Protein AF-A0A7S2QDT8-F1 (afdb_monomer_lite)

Secondary structure (DSSP, 8-state):
---------------------TTHHHHHHHHHHH------------------S-EEEEEEESS--HHHHHHHHHHHTTSTT--EEEEEEE----SHHHHHHHHHHHHHTT-EEEEE-SSHHHHHHHHHHHHHHT--EEESSHHHHHHHHHHHTS-----TT---S-SSS--

Structure (mmCIF, N/CA/C/O backbone):
data_AF-A0A7S2QDT8-F1
#
_entry.id   AF-A0A7S2QDT8-F1
#
loop_
_atom_site.group_PDB
_atom_site.id
_atom_site.type_symbol
_atom_site.label_atom_id
_atom_site.label_alt_id
_atom_site.label_comp_id
_atom_site.label_asym_id
_atom_site.label_entity_id
_atom_site.label_seq_id
_atom_site.pdbx_PDB_ins_code
_atom_site.Cartn_x
_atom_site.Cartn_y
_atom_site.Cartn_z
_atom_site.occupancy
_atom_site.B_iso_or_equiv
_atom_site.auth_seq_id
_atom_site.auth_comp_id
_atom_site.auth_asym_id
_atom_site.auth_atom_id
_atom_site.pdbx_PDB_model_num
ATOM 1 N N . PRO A 1 1 ? -18.149 -28.113 -60.612 1.00 39.22 1 PRO A N 1
ATOM 2 C CA . PRO A 1 1 ? -17.440 -26.909 -61.110 1.00 39.22 1 PRO A CA 1
ATOM 3 C C . PRO A 1 1 ? -17.073 -25.977 -59.949 1.00 39.22 1 PRO A C 1
ATOM 5 O O . PRO A 1 1 ? -17.931 -25.608 -59.156 1.00 39.22 1 PRO A O 1
ATOM 8 N N . ARG A 1 2 ? -15.772 -25.700 -59.829 1.00 42.00 2 ARG A N 1
ATOM 9 C CA . ARG A 1 2 ? -15.150 -24.734 -58.915 1.00 42.00 2 ARG A CA 1
ATOM 10 C C . ARG A 1 2 ? -15.274 -23.302 -59.460 1.00 42.00 2 ARG A C 1
ATOM 12 O O . ARG A 1 2 ? -15.382 -23.134 -60.670 1.00 42.00 2 ARG A O 1
ATOM 19 N N . GLY A 1 3 ? -15.092 -22.325 -58.568 1.00 37.00 3 GLY A N 1
ATOM 20 C CA . GLY A 1 3 ? -14.775 -20.916 -58.857 1.00 37.00 3 GLY A CA 1
ATOM 21 C C . GLY A 1 3 ? -15.860 -19.988 -58.307 1.00 37.00 3 GLY A C 1
ATOM 22 O O . GLY A 1 3 ? -17.014 -20.154 -58.661 1.00 37.00 3 GLY A O 1
ATOM 23 N N . GLY A 1 4 ? -15.620 -19.046 -57.396 1.00 41.75 4 GLY A N 1
ATOM 24 C CA . GLY A 1 4 ? -14.398 -18.319 -57.059 1.00 41.75 4 GLY A CA 1
ATOM 25 C C . GLY A 1 4 ? -14.698 -16.827 -57.231 1.00 41.75 4 GLY A C 1
ATOM 26 O O . GLY A 1 4 ? -15.000 -16.401 -5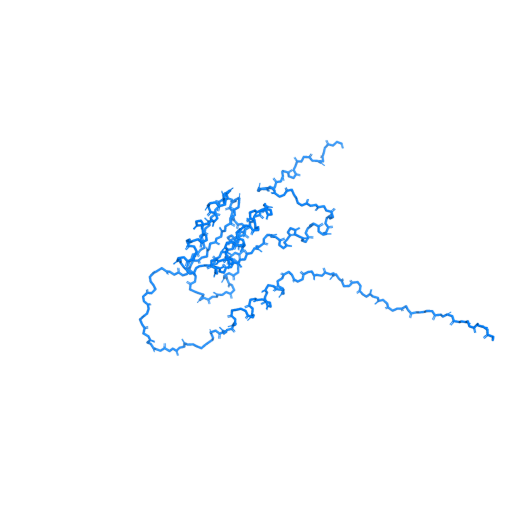8.338 1.00 41.75 4 GLY A O 1
ATOM 27 N N . GLY A 1 5 ? -14.650 -16.052 -56.147 1.00 33.56 5 GLY A N 1
ATOM 28 C CA . GLY A 1 5 ? -14.911 -14.613 -56.178 1.00 33.56 5 GLY A CA 1
ATOM 29 C C . GLY A 1 5 ? -14.809 -13.993 -54.790 1.00 33.56 5 GLY A C 1
ATOM 30 O O . GLY A 1 5 ? -15.814 -13.791 -54.120 1.00 33.56 5 GLY A O 1
ATOM 31 N N . ALA A 1 6 ? -13.578 -13.737 -54.351 1.00 45.00 6 ALA A N 1
ATOM 32 C CA . ALA A 1 6 ? -13.287 -12.871 -53.217 1.00 45.00 6 ALA A CA 1
ATOM 33 C C . ALA A 1 6 ? -13.354 -11.408 -53.667 1.00 45.00 6 ALA A C 1
ATOM 35 O O . ALA A 1 6 ? -12.722 -11.081 -54.665 1.00 45.00 6 ALA A O 1
ATOM 36 N N . VAL A 1 7 ? -14.009 -10.537 -52.895 1.00 45.19 7 VAL A N 1
ATOM 37 C CA . VAL A 1 7 ? -13.605 -9.130 -52.739 1.00 45.19 7 VAL A CA 1
ATOM 38 C C . VAL A 1 7 ? -13.934 -8.711 -51.308 1.00 45.19 7 VAL A C 1
ATOM 40 O O . VAL A 1 7 ? -15.067 -8.854 -50.854 1.00 45.19 7 VAL A O 1
ATOM 43 N N . GLY A 1 8 ? -12.908 -8.249 -50.594 1.00 39.75 8 GLY A N 1
ATOM 44 C CA . GLY A 1 8 ? -13.014 -7.696 -49.253 1.00 39.75 8 GLY A CA 1
ATOM 45 C C . GLY A 1 8 ? -13.325 -6.199 -49.228 1.00 39.75 8 GLY A C 1
ATOM 46 O O . GLY A 1 8 ? -13.261 -5.495 -50.231 1.00 39.75 8 GLY A O 1
ATOM 47 N N . GLY A 1 9 ? -13.605 -5.738 -48.017 1.00 31.73 9 GLY A N 1
ATOM 48 C CA . GLY A 1 9 ? -13.697 -4.347 -47.581 1.00 31.73 9 GLY A CA 1
ATOM 49 C C . GLY A 1 9 ? -14.097 -4.423 -46.107 1.00 31.73 9 GLY A C 1
ATOM 50 O O . GLY A 1 9 ? -15.200 -4.845 -45.799 1.00 31.73 9 GLY A O 1
ATOM 51 N N . GLY A 1 10 ? -13.202 -4.256 -45.136 1.00 37.56 10 GLY A N 1
ATOM 52 C CA . GLY A 1 10 ? -12.363 -3.076 -44.968 1.00 37.56 10 GLY A CA 1
ATOM 53 C C . GLY A 1 10 ? -13.145 -2.070 -44.126 1.00 37.56 10 GLY A C 1
ATOM 54 O O . GLY A 1 10 ? -13.709 -1.127 -44.664 1.00 37.56 10 GLY A O 1
ATOM 55 N N . GLY A 1 11 ? -13.222 -2.311 -42.815 1.00 30.95 11 GLY A N 1
ATOM 56 C CA . GLY A 1 11 ? -13.908 -1.449 -41.854 1.00 30.95 11 GLY A CA 1
ATOM 57 C C . GLY A 1 11 ? -13.144 -1.424 -40.536 1.00 30.95 11 GLY A C 1
ATOM 58 O O . GLY A 1 11 ? -13.376 -2.258 -39.671 1.00 30.95 11 GLY A O 1
ATOM 59 N N . SER A 1 12 ? -12.188 -0.498 -40.460 1.00 42.78 12 SER A N 1
ATOM 60 C CA . SER A 1 12 ? -11.310 -0.130 -39.344 1.00 42.78 12 SER A CA 1
ATOM 61 C C . SER A 1 12 ? -11.672 -0.672 -37.958 1.00 42.78 12 SER A C 1
ATOM 63 O O . SER A 1 12 ? -12.557 -0.145 -37.280 1.00 42.78 12 SER A O 1
ATOM 65 N N . HIS A 1 13 ? -10.853 -1.603 -37.462 1.00 40.59 13 HIS A N 1
ATOM 66 C CA . HIS A 1 13 ? -10.590 -1.696 -36.030 1.00 40.59 13 HIS A CA 1
ATOM 67 C C . HIS A 1 13 ? -10.035 -0.341 -35.577 1.00 40.59 13 HIS A C 1
ATOM 69 O O . HIS A 1 13 ? -8.895 0.013 -35.879 1.00 40.59 13 HIS A O 1
ATOM 75 N N . LYS A 1 14 ? -10.846 0.451 -34.871 1.00 45.62 14 LYS A N 1
ATOM 76 C CA . LYS A 1 14 ? -10.303 1.526 -34.043 1.00 45.62 14 LYS A CA 1
ATOM 77 C C . LYS A 1 14 ? -9.460 0.824 -32.984 1.00 45.62 14 LYS A C 1
ATOM 79 O O . LYS A 1 14 ? -10.019 0.155 -32.120 1.00 45.62 14 LYS A O 1
ATOM 84 N N . ASN A 1 15 ? -8.137 0.920 -33.112 1.00 43.25 15 ASN A N 1
ATOM 85 C CA . ASN A 1 15 ? -7.174 0.521 -32.091 1.00 43.25 15 ASN A CA 1
ATOM 86 C C . ASN A 1 15 ? -7.490 1.311 -30.816 1.00 43.25 15 ASN A C 1
ATOM 88 O O . ASN A 1 15 ? -6.981 2.412 -30.613 1.00 43.25 15 ASN A O 1
ATOM 92 N N . GLY A 1 16 ? -8.403 0.789 -29.998 1.00 44.94 16 GLY A N 1
ATOM 93 C CA . GLY A 1 16 ? -8.607 1.277 -28.648 1.00 44.94 16 GLY A CA 1
ATOM 94 C C . GLY A 1 16 ? -7.302 1.058 -27.906 1.00 44.94 16 GLY A C 1
ATOM 95 O O . GLY A 1 16 ? -6.783 -0.056 -27.907 1.00 44.94 16 GLY A O 1
ATOM 96 N N . VAL A 1 17 ? -6.748 2.122 -27.326 1.00 49.44 17 VAL A N 1
ATOM 97 C CA . VAL A 1 17 ? -5.647 1.999 -26.369 1.00 49.44 17 VAL A CA 1
ATOM 98 C C . VAL A 1 17 ? -6.096 0.964 -25.334 1.00 49.44 17 VAL A C 1
ATOM 100 O O . VAL A 1 17 ? -7.141 1.185 -24.716 1.00 49.44 17 VAL A O 1
ATOM 103 N N . PRO A 1 18 ? -5.399 -0.172 -25.162 1.00 43.38 18 PRO A N 1
ATOM 104 C CA . PRO A 1 18 ? -5.758 -1.134 -24.135 1.00 43.38 18 PRO A CA 1
ATOM 105 C C . PRO A 1 18 ? -5.411 -0.508 -22.782 1.00 43.38 18 PRO A C 1
ATOM 107 O O . PRO A 1 18 ? -4.306 -0.658 -22.268 1.00 43.38 18 PRO A O 1
ATOM 110 N N . CYS A 1 19 ? -6.341 0.265 -22.226 1.00 44.88 19 CYS A N 1
ATOM 111 C CA . CYS A 1 19 ? -6.237 0.769 -20.872 1.00 44.88 19 CYS A CA 1
ATOM 112 C C . CYS A 1 19 ? -6.472 -0.404 -19.918 1.00 44.88 19 CYS A C 1
ATOM 114 O O . CYS A 1 19 ? -7.534 -1.026 -19.897 1.00 44.88 19 CYS A O 1
ATOM 116 N N . ILE A 1 20 ? -5.454 -0.728 -19.124 1.00 51.03 20 ILE A N 1
ATOM 117 C CA . ILE A 1 20 ? -5.640 -1.605 -17.974 1.00 51.03 20 ILE A CA 1
ATOM 118 C C . ILE A 1 20 ? -6.396 -0.767 -16.949 1.00 51.03 20 ILE A C 1
ATOM 120 O O . ILE A 1 20 ? -5.824 0.128 -16.330 1.00 51.03 20 ILE A O 1
ATOM 124 N N . ASN A 1 21 ? -7.689 -1.036 -16.778 1.00 55.59 21 ASN A N 1
ATOM 125 C CA . ASN A 1 21 ? -8.411 -0.552 -15.611 1.00 55.59 21 ASN A CA 1
ATOM 126 C C . ASN A 1 21 ? -7.912 -1.358 -14.400 1.00 55.59 21 ASN A C 1
ATOM 128 O O . ASN A 1 21 ? -8.475 -2.391 -14.045 1.00 55.59 21 ASN A O 1
ATOM 132 N N . ALA A 1 22 ? -6.779 -0.928 -13.837 1.00 54.94 22 ALA A N 1
ATOM 133 C CA . ALA A 1 22 ? -6.077 -1.624 -12.759 1.00 54.94 22 ALA A CA 1
ATOM 134 C C . ALA A 1 22 ? -6.910 -1.707 -11.471 1.00 54.94 22 ALA A C 1
ATOM 136 O O . ALA A 1 22 ? -6.649 -2.560 -10.625 1.00 54.94 22 ALA A O 1
ATOM 137 N N . LEU A 1 23 ? -7.918 -0.841 -11.344 1.00 63.81 23 LEU A N 1
ATOM 138 C CA . LEU A 1 23 ? -8.778 -0.762 -10.175 1.00 63.81 23 LEU A CA 1
ATOM 139 C C . LEU A 1 23 ? -10.048 -1.604 -10.317 1.00 63.81 23 LEU A C 1
ATOM 141 O O . LEU A 1 23 ? -10.551 -2.047 -9.296 1.00 63.81 23 LEU A O 1
ATOM 145 N N . GLU A 1 24 ? -10.537 -1.915 -11.524 1.00 67.81 24 GLU A N 1
ATOM 146 C CA . GLU A 1 24 ? -11.802 -2.660 -11.691 1.00 67.81 24 GLU A CA 1
ATOM 147 C C . GLU A 1 24 ? -11.825 -4.021 -10.979 1.00 67.81 24 GLU A C 1
ATOM 149 O O . GLU A 1 24 ? -12.774 -4.300 -10.247 1.00 67.81 24 GLU A O 1
ATOM 154 N N . PRO A 1 25 ? -10.796 -4.884 -11.114 1.00 62.50 25 PRO A N 1
ATOM 155 C CA . PRO A 1 25 ? -10.810 -6.185 -10.448 1.00 62.50 25 PRO A CA 1
ATOM 156 C C . PRO A 1 25 ? -10.714 -6.052 -8.923 1.00 62.50 25 PRO A C 1
ATOM 158 O O . PRO A 1 25 ? -11.219 -6.910 -8.193 1.00 62.50 25 PRO A O 1
ATOM 161 N N . VAL A 1 26 ? -10.076 -4.975 -8.451 1.00 57.44 26 VAL A N 1
ATOM 162 C CA . VAL A 1 26 ? -9.937 -4.641 -7.030 1.00 57.44 26 VAL A CA 1
ATOM 163 C C . VAL A 1 26 ? -11.275 -4.142 -6.487 1.00 57.44 26 VAL A C 1
ATOM 165 O O . VAL A 1 26 ? -11.773 -4.705 -5.516 1.00 57.44 26 VAL A O 1
ATOM 168 N N . LEU A 1 27 ? -11.915 -3.190 -7.171 1.00 60.62 27 LEU A N 1
ATOM 169 C CA . LEU A 1 27 ? -13.231 -2.638 -6.845 1.00 60.62 27 LEU A CA 1
ATOM 170 C C . LEU A 1 27 ? -14.310 -3.727 -6.844 1.00 60.62 27 LEU A C 1
ATOM 172 O O . LEU A 1 27 ? -14.980 -3.915 -5.835 1.00 60.62 27 LEU A O 1
ATOM 176 N N . ALA A 1 28 ? -14.393 -4.551 -7.892 1.00 59.47 28 ALA A N 1
ATOM 177 C CA . ALA A 1 28 ? -15.365 -5.645 -7.980 1.00 59.47 28 ALA A CA 1
ATOM 178 C C . ALA A 1 28 ? -15.148 -6.753 -6.925 1.00 59.47 28 ALA A C 1
ATOM 180 O O . ALA A 1 28 ? -16.054 -7.536 -6.611 1.00 59.47 28 ALA A O 1
ATOM 181 N N . SER A 1 29 ? -13.929 -6.879 -6.391 1.00 52.03 29 SER A N 1
ATOM 182 C CA . SER A 1 29 ? -13.624 -7.799 -5.286 1.00 52.03 29 SER A CA 1
ATOM 183 C C . SER A 1 2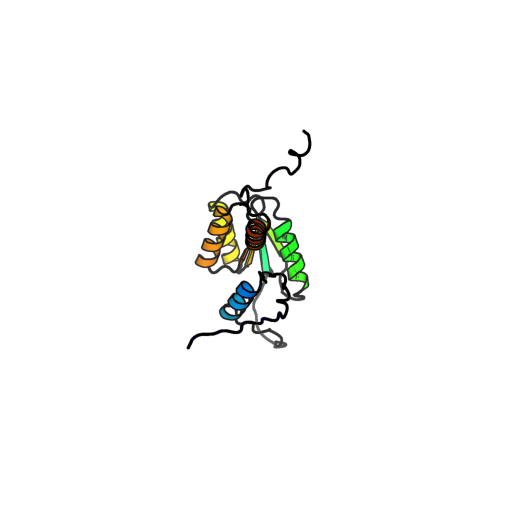9 ? -13.921 -7.168 -3.926 1.00 52.03 29 SER A C 1
ATOM 185 O O . SER A 1 29 ? -14.401 -7.865 -3.030 1.00 52.03 29 SER A O 1
ATOM 187 N N . MET A 1 30 ? -13.698 -5.859 -3.789 1.00 50.44 30 MET A N 1
ATOM 188 C CA . MET A 1 30 ? -14.062 -5.081 -2.609 1.00 50.44 30 MET A CA 1
ATOM 189 C C . MET A 1 30 ? -15.581 -5.003 -2.441 1.00 50.44 30 MET A C 1
ATOM 191 O O . MET A 1 30 ? -16.076 -5.300 -1.362 1.00 50.44 30 MET A O 1
ATOM 195 N N . GLU A 1 31 ? -16.339 -4.733 -3.502 1.00 60.94 31 GLU A N 1
ATOM 196 C CA . GLU A 1 31 ? -17.808 -4.674 -3.470 1.00 60.94 31 GLU A CA 1
ATOM 197 C C . GLU A 1 31 ? -18.445 -5.991 -3.007 1.00 60.94 31 GLU A C 1
ATOM 199 O O . GLU A 1 31 ? -19.395 -5.985 -2.225 1.00 60.94 31 GLU A O 1
ATOM 204 N N . ARG A 1 32 ? -17.887 -7.136 -3.427 1.00 57.19 32 ARG A N 1
ATOM 205 C CA . ARG A 1 32 ? -18.380 -8.467 -3.033 1.00 57.19 32 ARG A CA 1
ATOM 206 C C . ARG A 1 32 ? -18.015 -8.874 -1.605 1.00 57.19 32 ARG A C 1
ATOM 208 O O . ARG A 1 32 ? -18.714 -9.707 -1.037 1.00 57.19 32 ARG A O 1
ATOM 215 N N . ARG A 1 33 ? -16.917 -8.350 -1.046 1.00 45.62 33 ARG A N 1
ATOM 216 C CA . ARG A 1 33 ? -16.436 -8.700 0.306 1.00 45.62 33 ARG A CA 1
ATOM 217 C C . ARG A 1 33 ? -16.866 -7.710 1.379 1.00 45.62 33 ARG A C 1
ATOM 219 O O . ARG A 1 33 ? -17.153 -8.134 2.490 1.00 45.62 33 ARG A O 1
ATOM 226 N N . PHE A 1 34 ? -16.904 -6.426 1.044 1.00 53.19 34 PHE A N 1
ATOM 227 C CA . PHE A 1 34 ? -17.196 -5.346 1.979 1.00 53.19 34 PHE A CA 1
ATOM 228 C C . PHE A 1 34 ? -18.619 -4.823 1.879 1.00 53.19 34 PHE A C 1
ATOM 230 O O . PHE A 1 34 ? -18.949 -3.973 2.694 1.00 53.19 34 PHE A O 1
ATOM 237 N N . GLY A 1 35 ? -19.428 -5.308 0.920 1.00 43.50 35 GLY A N 1
ATOM 238 C CA . GLY A 1 35 ? -20.844 -4.976 0.769 1.00 43.50 35 GLY A CA 1
ATOM 239 C C . GLY A 1 35 ? -21.095 -3.518 1.102 1.00 43.50 35 GLY A C 1
ATOM 240 O O . GLY A 1 35 ? -21.551 -3.251 2.204 1.00 43.50 35 GLY A O 1
ATOM 241 N N . VAL A 1 36 ? -20.697 -2.604 0.207 1.00 44.34 36 VAL A N 1
ATOM 242 C CA . VAL A 1 36 ? -20.737 -1.149 0.421 1.00 44.34 36 VAL A CA 1
ATOM 243 C C . VAL A 1 36 ? -22.171 -0.717 0.752 1.00 44.34 36 VAL A C 1
ATOM 245 O O . VAL A 1 36 ? -22.916 -0.221 -0.093 1.00 44.34 36 VAL A O 1
ATOM 248 N N . GLN A 1 37 ? -22.566 -0.878 2.012 1.00 41.62 37 GLN A N 1
ATOM 249 C CA . GLN A 1 37 ? -23.609 -0.106 2.632 1.00 41.62 37 GLN A CA 1
ATOM 250 C C . GLN A 1 37 ? -22.992 1.277 2.718 1.00 41.62 37 GLN A C 1
ATOM 252 O O . GLN A 1 37 ? -22.210 1.603 3.610 1.00 41.62 37 GLN A O 1
ATOM 257 N N . ARG A 1 38 ? -23.316 2.084 1.712 1.00 42.38 38 ARG A N 1
ATOM 258 C CA . ARG A 1 38 ? -23.226 3.529 1.791 1.00 42.38 38 ARG A CA 1
ATOM 259 C C . ARG A 1 38 ? -23.985 3.899 3.070 1.00 42.38 38 ARG A C 1
ATOM 261 O O . ARG A 1 38 ? -25.213 3.906 3.064 1.00 42.38 38 ARG A O 1
ATOM 268 N N . ARG A 1 39 ? -23.281 4.106 4.187 1.00 41.56 39 ARG A N 1
ATOM 269 C CA . ARG A 1 39 ? -23.859 4.710 5.390 1.00 41.56 39 ARG A CA 1
ATOM 270 C C . ARG A 1 39 ? -24.187 6.152 5.016 1.00 41.56 39 ARG A C 1
ATOM 272 O O . ARG A 1 39 ? -23.377 7.048 5.203 1.00 41.56 39 ARG A O 1
ATOM 279 N N . VAL A 1 40 ? -25.331 6.341 4.368 1.00 40.25 40 VAL A N 1
ATOM 280 C CA . VAL A 1 40 ? -25.949 7.656 4.185 1.00 40.25 40 VAL A CA 1
ATOM 281 C C . VAL A 1 40 ? -26.936 7.930 5.319 1.00 40.25 40 VAL A C 1
ATOM 283 O O . VAL A 1 40 ? -27.218 9.087 5.591 1.00 40.25 40 VAL A O 1
ATOM 286 N N . ASP A 1 41 ? -27.353 6.920 6.084 1.00 36.88 41 ASP A N 1
ATOM 287 C CA . ASP A 1 41 ? -28.408 7.101 7.079 1.00 36.88 41 ASP A CA 1
ATOM 288 C C . ASP A 1 41 ? -27.961 6.610 8.462 1.00 36.88 41 ASP A C 1
ATOM 290 O O . ASP A 1 41 ? -27.941 5.409 8.724 1.00 36.88 41 ASP A O 1
ATOM 294 N N . ALA A 1 42 ? -27.597 7.552 9.338 1.00 41.25 42 ALA A N 1
ATOM 295 C CA . ALA A 1 42 ? -27.762 7.437 10.791 1.00 41.25 42 ALA A CA 1
ATOM 296 C C . ALA A 1 42 ? -27.559 8.807 11.466 1.00 41.25 42 ALA A C 1
ATOM 298 O O . ALA A 1 42 ? -26.571 9.049 12.152 1.00 41.25 42 ALA A O 1
ATOM 299 N N . ALA A 1 43 ? -28.530 9.706 11.289 1.00 46.38 43 ALA A N 1
ATOM 300 C CA . ALA A 1 43 ? -28.972 10.506 12.424 1.00 46.38 43 ALA A CA 1
ATOM 301 C C . ALA A 1 43 ? -29.807 9.557 13.300 1.00 46.38 43 ALA A C 1
ATOM 303 O O . ALA A 1 43 ? -30.906 9.167 12.908 1.00 46.38 43 ALA A O 1
ATOM 304 N N . GLY A 1 44 ? -29.244 9.102 14.415 1.00 37.59 44 GLY A N 1
ATOM 305 C CA . GLY A 1 44 ? -29.894 8.181 15.340 1.00 37.59 44 GLY A CA 1
ATOM 306 C C . GLY A 1 44 ? -29.231 8.269 16.708 1.00 37.59 44 GLY A C 1
ATOM 307 O O . GLY A 1 44 ? -28.026 8.064 16.819 1.00 37.59 44 GLY A O 1
ATOM 308 N N . ASP A 1 45 ? -30.032 8.632 17.704 1.00 47.31 45 ASP A N 1
ATOM 309 C CA . ASP A 1 45 ? -29.653 8.806 19.104 1.00 47.31 45 ASP A CA 1
ATOM 310 C C . ASP A 1 45 ? -29.362 7.458 19.803 1.00 47.31 45 ASP A C 1
ATOM 312 O O . ASP A 1 45 ? -30.134 6.511 19.648 1.00 47.31 45 ASP A O 1
ATOM 316 N N . GLY A 1 46 ? -28.300 7.428 20.628 1.00 41.53 46 GLY A N 1
ATOM 317 C CA . GLY A 1 46 ? -27.968 6.390 21.629 1.00 41.53 46 GLY A CA 1
ATOM 318 C C . GLY A 1 46 ? -27.193 5.169 21.095 1.00 41.53 46 GLY A C 1
ATOM 319 O O . GLY A 1 46 ? -27.484 4.683 20.011 1.00 41.53 46 GLY A O 1
ATOM 320 N N . GLU A 1 47 ? -26.191 4.576 21.752 1.00 42.50 47 GLU A N 1
ATOM 321 C CA . GLU A 1 47 ? -25.570 4.712 23.079 1.00 42.50 47 GLU A CA 1
ATOM 322 C C . GLU A 1 47 ? -24.099 4.226 22.965 1.00 42.50 47 GLU A C 1
ATOM 324 O O . GLU A 1 47 ? -23.801 3.261 22.262 1.00 42.50 47 GLU A O 1
ATOM 329 N N . ASP A 1 48 ? -23.200 4.933 23.649 1.00 40.75 48 ASP A N 1
ATOM 330 C CA . ASP A 1 48 ? -21.985 4.476 24.336 1.00 40.75 48 ASP A CA 1
ATOM 331 C C . ASP A 1 48 ? -21.053 3.465 23.636 1.00 40.75 48 ASP A C 1
ATOM 333 O O . ASP A 1 48 ? -20.936 2.301 24.023 1.00 40.75 48 ASP A O 1
ATOM 337 N N . ALA A 1 49 ? -20.247 3.963 22.698 1.00 44.38 49 ALA A N 1
ATOM 338 C CA . ALA A 1 49 ? -18.914 3.418 22.457 1.00 44.38 49 ALA A CA 1
ATOM 339 C C . ALA A 1 49 ? -17.898 4.547 22.655 1.00 44.38 49 ALA A C 1
ATOM 341 O O . ALA A 1 49 ? -17.820 5.484 21.860 1.00 44.38 49 ALA A O 1
ATOM 342 N N . SER A 1 50 ? -17.149 4.484 23.754 1.00 39.09 50 SER A N 1
ATOM 343 C CA . SER A 1 50 ? -15.987 5.334 23.991 1.00 39.09 50 SER A CA 1
ATOM 344 C C . SER A 1 50 ? -14.889 4.957 22.992 1.00 39.09 50 SER A C 1
ATOM 346 O O . SER A 1 50 ? -14.071 4.080 23.265 1.00 39.09 50 SER A O 1
ATOM 348 N N . PHE A 1 51 ? -14.909 5.581 21.816 1.00 40.75 51 PHE A N 1
ATOM 349 C CA . PHE A 1 51 ? -13.777 5.592 20.896 1.00 40.75 51 PHE A CA 1
ATOM 350 C C . PHE A 1 51 ? -12.818 6.683 21.367 1.00 40.75 51 PHE A C 1
ATOM 352 O O . PHE A 1 51 ? -12.951 7.842 20.983 1.00 40.75 51 PHE A O 1
ATOM 359 N N . GLU A 1 52 ? -11.901 6.329 22.261 1.00 46.06 52 GLU A N 1
ATOM 360 C CA . GLU A 1 52 ? -10.710 7.146 22.478 1.00 46.06 52 GLU A CA 1
ATOM 361 C C . GLU A 1 52 ? -9.587 6.526 21.637 1.00 46.06 52 GLU A C 1
ATOM 363 O O . GLU A 1 52 ? -9.267 5.359 21.841 1.00 46.06 52 GLU A O 1
ATOM 368 N N . GLU A 1 53 ? -9.056 7.322 20.697 1.00 57.03 53 GLU A N 1
ATOM 369 C CA . GLU A 1 53 ? -8.166 7.010 19.553 1.00 57.03 53 GLU A CA 1
ATOM 370 C C . GLU A 1 53 ? -8.922 6.727 18.236 1.00 57.03 53 GLU A C 1
ATOM 372 O O . GLU A 1 53 ? -9.541 5.679 18.051 1.00 57.03 53 GLU A O 1
ATOM 377 N N . GLY A 1 54 ? -8.927 7.698 17.310 1.00 63.78 54 GLY A N 1
ATOM 378 C CA . GLY A 1 54 ? -9.607 7.554 16.020 1.00 63.78 54 GLY A CA 1
ATOM 379 C C . GLY A 1 54 ? -8.893 6.616 15.047 1.00 63.78 54 GLY A C 1
ATOM 380 O O . GLY A 1 54 ? -7.774 6.160 15.277 1.00 63.78 54 GLY A O 1
ATOM 381 N N . LEU A 1 55 ? -9.559 6.313 13.926 1.00 75.06 55 LEU A N 1
ATOM 382 C CA . LEU A 1 55 ? -9.091 5.303 12.972 1.00 75.06 55 LEU A CA 1
ATOM 383 C C . LEU A 1 55 ? -7.711 5.681 12.407 1.00 75.06 55 LEU A C 1
ATOM 385 O O . LEU A 1 55 ? -7.488 6.831 12.013 1.00 75.06 55 LEU A O 1
ATOM 389 N N . THR A 1 56 ? -6.806 4.704 12.307 1.00 89.00 56 THR A N 1
ATOM 390 C CA . THR A 1 56 ? -5.474 4.893 11.719 1.00 89.00 56 THR A CA 1
ATOM 391 C C . THR A 1 56 ? -5.282 4.053 10.454 1.00 89.00 56 THR A C 1
ATOM 393 O O . THR A 1 56 ? -5.921 3.022 10.240 1.00 89.00 56 THR A O 1
ATOM 396 N N . ILE A 1 57 ? -4.422 4.534 9.557 1.00 93.62 57 ILE A N 1
ATOM 397 C CA . ILE A 1 57 ? -4.004 3.824 8.343 1.00 93.62 57 ILE A CA 1
ATOM 398 C C . ILE A 1 57 ? -2.490 3.670 8.374 1.00 93.62 57 ILE A C 1
ATOM 400 O O . ILE A 1 57 ? -1.774 4.657 8.514 1.00 93.62 57 ILE A O 1
ATOM 404 N N . PHE A 1 58 ? -1.994 2.457 8.146 1.00 96.75 58 PHE A N 1
ATOM 405 C CA . PHE A 1 58 ? -0.561 2.192 8.053 1.00 96.75 58 PHE A CA 1
ATOM 406 C C . PHE A 1 58 ? -0.079 2.349 6.609 1.00 96.75 58 PHE A C 1
ATOM 408 O O . PHE A 1 58 ? -0.541 1.645 5.713 1.00 96.75 58 PHE A O 1
ATOM 415 N N . ALA A 1 59 ? 0.864 3.259 6.375 1.00 97.44 59 ALA A N 1
ATOM 416 C CA . ALA A 1 59 ? 1.542 3.475 5.102 1.00 97.44 59 ALA A CA 1
ATOM 417 C C . ALA A 1 59 ? 2.940 2.835 5.138 1.00 97.44 59 ALA A C 1
ATOM 419 O O . ALA A 1 59 ? 3.861 3.384 5.735 1.00 97.44 59 ALA A O 1
ATOM 420 N N . VAL A 1 60 ? 3.109 1.678 4.497 1.00 97.69 60 VAL A N 1
ATOM 421 C CA . VAL A 1 60 ? 4.293 0.814 4.660 1.00 97.69 60 VAL A CA 1
ATOM 422 C C . VAL A 1 60 ? 5.179 0.810 3.410 1.00 97.69 60 VAL A C 1
ATOM 424 O O . VAL A 1 60 ? 4.681 0.701 2.287 1.00 97.69 60 VAL A O 1
ATOM 427 N N . SER A 1 61 ? 6.502 0.894 3.573 1.00 96.88 61 SER A N 1
ATOM 428 C CA . SER A 1 61 ? 7.447 0.837 2.449 1.00 96.88 61 SER A CA 1
ATOM 429 C C . SER A 1 61 ? 8.833 0.319 2.833 1.00 96.88 61 SER A C 1
ATOM 431 O O . SER A 1 61 ? 9.300 0.531 3.947 1.00 96.88 61 SER A O 1
ATOM 433 N N . ASP A 1 62 ? 9.525 -0.290 1.865 1.00 93.69 62 ASP A N 1
ATOM 434 C CA . ASP A 1 62 ? 10.958 -0.627 1.921 1.00 93.69 62 ASP A CA 1
ATOM 435 C C . ASP A 1 62 ? 11.904 0.577 1.716 1.00 93.69 62 ASP A C 1
ATOM 437 O O . ASP A 1 62 ? 13.125 0.415 1.765 1.00 93.69 62 ASP A O 1
ATOM 441 N N . ASN A 1 63 ? 11.363 1.781 1.504 1.00 93.00 63 ASN A N 1
ATOM 442 C CA . ASN A 1 63 ? 12.101 3.042 1.385 1.00 93.00 63 ASN A CA 1
ATOM 443 C C . ASN A 1 63 ? 11.447 4.129 2.271 1.00 93.00 63 ASN A C 1
ATOM 445 O O . ASN A 1 63 ? 11.078 3.842 3.405 1.00 93.00 63 ASN A O 1
ATOM 449 N N . THR A 1 64 ? 11.269 5.367 1.799 1.00 92.81 64 THR A N 1
ATOM 450 C CA . THR A 1 64 ? 10.783 6.491 2.627 1.00 92.81 64 THR A CA 1
ATOM 451 C C . THR A 1 64 ? 9.311 6.402 3.039 1.00 92.81 64 THR A C 1
ATOM 453 O O . THR A 1 64 ? 8.904 7.070 3.981 1.00 92.81 64 THR A O 1
ATOM 456 N N . GLY A 1 65 ? 8.479 5.632 2.330 1.00 92.31 65 GLY A N 1
ATOM 457 C CA . GLY A 1 65 ? 7.032 5.573 2.586 1.00 92.31 65 GLY A CA 1
ATOM 458 C C . GLY A 1 65 ? 6.232 6.792 2.110 1.00 92.31 65 GLY A C 1
ATOM 459 O O . GLY A 1 65 ? 5.003 6.767 2.158 1.00 92.31 65 GLY A O 1
ATOM 460 N N . GLU A 1 66 ? 6.885 7.822 1.561 1.00 93.38 66 GLU A N 1
ATOM 461 C CA . GLU A 1 66 ? 6.223 9.053 1.103 1.00 93.38 66 GLU A CA 1
ATOM 462 C C . GLU A 1 66 ? 5.169 8.793 0.024 1.00 93.38 66 GLU A C 1
ATOM 464 O O . GLU A 1 66 ? 4.115 9.424 0.023 1.00 93.38 66 GLU A O 1
ATOM 469 N N . THR A 1 67 ? 5.421 7.839 -0.879 1.00 93.31 67 THR A N 1
ATOM 470 C CA . THR A 1 67 ? 4.459 7.483 -1.935 1.00 93.31 67 THR A CA 1
ATOM 471 C C . THR A 1 67 ? 3.205 6.847 -1.337 1.00 93.31 67 THR A C 1
ATOM 473 O O . THR A 1 67 ? 2.096 7.280 -1.650 1.00 93.31 67 THR A O 1
ATOM 476 N N . ALA A 1 68 ? 3.365 5.859 -0.449 1.00 94.06 68 ALA A N 1
ATOM 477 C CA . ALA A 1 68 ? 2.246 5.205 0.228 1.00 94.06 68 ALA A CA 1
ATOM 478 C C . ALA A 1 68 ? 1.420 6.221 1.036 1.00 94.06 68 ALA A C 1
ATOM 480 O O . ALA A 1 68 ? 0.196 6.271 0.903 1.00 94.06 68 ALA A O 1
ATOM 481 N N . HIS A 1 69 ? 2.095 7.094 1.788 1.00 95.75 69 HIS A N 1
ATOM 482 C CA . HIS A 1 69 ? 1.463 8.158 2.565 1.00 95.75 69 HIS A CA 1
ATOM 483 C C . HIS A 1 69 ? 0.720 9.170 1.679 1.00 95.75 69 HIS A C 1
ATOM 485 O O . HIS A 1 69 ? -0.448 9.473 1.921 1.00 95.75 69 HIS A O 1
ATOM 491 N N . ALA A 1 70 ? 1.359 9.674 0.619 1.00 95.50 70 ALA A N 1
ATOM 492 C CA . ALA A 1 70 ? 0.756 10.656 -0.279 1.00 95.50 70 ALA A CA 1
ATOM 493 C C . ALA A 1 70 ? -0.490 10.102 -0.981 1.00 95.50 70 ALA A C 1
ATOM 495 O O . ALA A 1 70 ? -1.488 10.817 -1.122 1.00 95.50 70 ALA A O 1
ATOM 496 N N . VAL A 1 71 ? -0.454 8.831 -1.391 1.00 94.50 71 VAL A N 1
ATOM 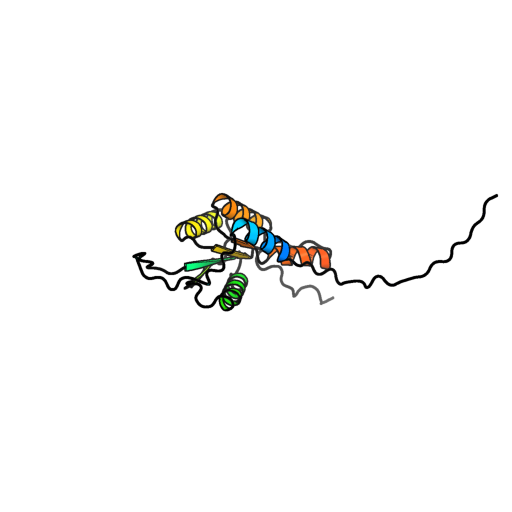497 C CA . VAL A 1 71 ? -1.609 8.145 -1.980 1.00 94.50 71 VAL A CA 1
ATOM 498 C C . VAL A 1 71 ? -2.728 7.992 -0.952 1.00 94.50 71 VAL A C 1
ATOM 500 O O . VAL A 1 71 ? -3.863 8.356 -1.260 1.00 94.50 71 VAL A O 1
ATOM 503 N N . ALA A 1 72 ? -2.416 7.553 0.271 1.00 93.44 72 ALA A N 1
ATOM 504 C CA . ALA A 1 72 ? -3.390 7.425 1.356 1.00 93.44 72 ALA A CA 1
ATOM 505 C C . ALA A 1 72 ? -4.087 8.762 1.661 1.00 93.44 72 ALA A C 1
ATOM 507 O O . ALA A 1 72 ? -5.311 8.857 1.596 1.00 93.44 72 ALA A O 1
ATOM 508 N N . VAL A 1 73 ? -3.312 9.825 1.899 1.00 94.00 73 VAL A N 1
ATOM 509 C CA . VAL A 1 73 ? -3.838 11.169 2.187 1.00 94.00 73 VAL A CA 1
ATOM 510 C C . VAL A 1 73 ? -4.660 11.712 1.017 1.00 94.00 73 VAL A C 1
ATOM 512 O O . VAL A 1 73 ? -5.709 12.324 1.220 1.00 94.00 73 VAL A O 1
ATOM 515 N N . SER A 1 74 ? -4.213 11.496 -0.222 1.00 95.25 74 SER A N 1
ATOM 516 C CA . SER A 1 74 ? -4.951 11.954 -1.407 1.00 95.25 74 SER A CA 1
ATOM 517 C C . SER A 1 74 ? -6.281 11.222 -1.576 1.00 95.25 74 SER A C 1
ATOM 519 O O . SER A 1 74 ? -7.277 11.859 -1.921 1.00 95.25 74 SER A O 1
ATOM 521 N N . ALA A 1 75 ? -6.317 9.917 -1.294 1.00 93.00 75 ALA A N 1
ATOM 522 C CA . ALA A 1 75 ? -7.542 9.129 -1.302 1.00 93.00 75 ALA A CA 1
ATOM 523 C C . ALA A 1 75 ? -8.493 9.554 -0.171 1.00 93.00 75 ALA A C 1
ATOM 525 O O . ALA A 1 75 ? -9.671 9.784 -0.432 1.00 93.00 75 ALA A O 1
ATOM 526 N N . LEU A 1 76 ? -7.985 9.755 1.052 1.00 91.12 76 LEU A N 1
ATOM 527 C CA . LEU A 1 76 ? -8.777 10.185 2.214 1.00 91.12 76 LEU A CA 1
ATOM 528 C C . LEU A 1 76 ? -9.512 11.510 1.993 1.00 91.12 76 LEU A C 1
ATOM 530 O O . LEU A 1 76 ? -10.630 11.673 2.471 1.00 91.12 76 LEU A O 1
ATOM 534 N N . LYS A 1 77 ? -8.948 12.437 1.208 1.00 91.81 77 LYS A N 1
ATOM 535 C CA . LYS A 1 77 ? -9.631 13.692 0.834 1.00 91.81 77 LYS A CA 1
ATOM 536 C C . LYS A 1 77 ? -10.962 13.476 0.100 1.00 91.81 77 LYS A C 1
ATOM 538 O O . LYS A 1 77 ? -11.773 14.395 0.065 1.00 91.81 77 LYS A O 1
ATOM 543 N N . GLN A 1 78 ? -11.189 12.296 -0.483 1.00 91.06 78 GLN A N 1
ATOM 544 C CA . GLN A 1 78 ? -12.457 11.926 -1.123 1.00 91.06 78 GLN A CA 1
ATOM 545 C C . GLN A 1 78 ? -13.511 11.413 -0.126 1.00 91.06 78 GLN A C 1
ATOM 547 O O . GLN A 1 78 ? -14.668 11.239 -0.502 1.00 91.06 78 GLN A O 1
ATOM 552 N N . PHE A 1 79 ? -13.134 11.194 1.137 1.00 87.44 79 PHE A N 1
ATOM 553 C CA . PHE A 1 79 ? -13.985 10.658 2.201 1.00 87.44 79 PHE A CA 1
ATOM 554 C C . PHE A 1 79 ? -14.042 11.631 3.393 1.00 87.44 79 PHE A C 1
ATOM 556 O O . PHE A 1 79 ? -13.527 11.326 4.471 1.00 87.44 79 PHE A O 1
ATOM 563 N N . PRO A 1 80 ? -14.640 12.827 3.230 1.00 82.38 80 PRO A N 1
ATOM 564 C CA . PRO A 1 80 ? -14.817 13.745 4.351 1.00 82.38 80 PRO A CA 1
ATOM 565 C C . PRO A 1 80 ? -15.656 13.082 5.454 1.00 82.38 80 PRO A C 1
ATOM 567 O O . PRO A 1 80 ? -16.669 12.448 5.167 1.00 82.38 80 PRO A O 1
ATOM 570 N N . GLY A 1 81 ? -15.238 13.232 6.714 1.00 84.12 81 GLY A N 1
ATOM 571 C CA . GLY A 1 81 ? -15.924 12.616 7.856 1.00 84.12 81 GLY A CA 1
ATOM 572 C C . GLY A 1 81 ? -15.683 11.111 8.011 1.00 84.12 81 GLY A C 1
ATOM 573 O O . GLY A 1 81 ? -16.462 10.449 8.685 1.00 84.12 81 GLY A O 1
ATOM 574 N N . SER A 1 82 ? -14.620 10.562 7.411 1.00 84.12 82 SER A N 1
ATOM 575 C CA . SER A 1 82 ? -14.263 9.140 7.527 1.00 84.12 82 SER A CA 1
ATOM 576 C C . SER A 1 82 ? -13.966 8.667 8.955 1.00 84.12 82 SER A C 1
ATOM 578 O O . SER A 1 82 ? -13.965 7.464 9.192 1.00 84.12 82 SER A O 1
ATOM 580 N N . GLY A 1 83 ? -13.671 9.582 9.885 1.00 84.50 83 GLY A N 1
ATOM 581 C CA . GLY A 1 83 ? -13.203 9.246 11.235 1.00 84.50 83 GLY A CA 1
ATOM 582 C C . GLY A 1 83 ? -11.740 8.791 11.290 1.00 84.50 83 GLY A C 1
ATOM 583 O O . GLY A 1 83 ? -11.275 8.396 12.353 1.00 84.50 83 GLY A O 1
ATOM 584 N N . VAL A 1 84 ? -11.015 8.848 10.164 1.00 87.00 84 VAL A N 1
ATOM 585 C CA . VAL A 1 84 ? -9.567 8.599 10.120 1.00 87.00 84 VAL A CA 1
ATOM 586 C C . VAL A 1 84 ? -8.830 9.830 10.625 1.00 87.00 84 VAL A C 1
ATOM 588 O O . VAL A 1 84 ? -8.921 10.900 10.021 1.00 87.00 84 VAL A O 1
ATOM 591 N N . GLU A 1 85 ? -8.095 9.666 11.719 1.00 88.00 85 GLU A N 1
ATOM 592 C CA . GLU A 1 85 ? -7.338 10.743 12.361 1.00 88.00 85 GLU A CA 1
ATOM 593 C C . GLU A 1 85 ? -5.905 10.820 11.844 1.00 88.00 85 GLU A C 1
ATOM 595 O O . GLU A 1 85 ? -5.361 11.913 11.672 1.00 88.00 85 GLU A O 1
ATOM 600 N N . THR A 1 86 ? -5.285 9.665 11.580 1.00 91.88 86 THR A N 1
ATOM 601 C CA . THR A 1 86 ? -3.852 9.588 11.279 1.00 91.88 86 THR A CA 1
ATOM 602 C C . THR A 1 86 ? -3.529 8.603 10.158 1.00 91.88 86 THR A C 1
ATOM 604 O O . THR A 1 86 ? -4.214 7.603 9.943 1.00 91.88 86 THR A O 1
ATOM 607 N N . VAL A 1 87 ? -2.446 8.899 9.434 1.00 94.56 87 VAL A N 1
ATOM 608 C CA . VAL A 1 87 ? -1.767 7.949 8.546 1.00 94.56 87 VAL A CA 1
ATOM 609 C C . VAL A 1 87 ? -0.359 7.741 9.095 1.00 94.56 87 VAL A C 1
ATOM 611 O O . VAL A 1 87 ? 0.480 8.639 9.019 1.00 94.56 87 VAL A O 1
ATOM 614 N N . THR A 1 88 ? -0.106 6.568 9.659 1.00 95.94 88 THR A N 1
ATOM 615 C CA . THR A 1 88 ? 1.164 6.201 10.289 1.00 95.94 88 THR A CA 1
ATOM 616 C C . THR A 1 88 ? 2.118 5.644 9.242 1.00 95.94 88 THR A C 1
ATOM 618 O O . THR A 1 88 ? 1.806 4.664 8.571 1.00 95.94 88 THR A O 1
ATOM 621 N N . VAL A 1 89 ? 3.287 6.266 9.074 1.00 97.06 89 VAL A N 1
ATOM 622 C CA . VAL A 1 89 ? 4.283 5.832 8.083 1.00 97.06 89 VAL A CA 1
ATOM 623 C C . VAL A 1 89 ? 5.249 4.823 8.700 1.00 97.06 89 VAL A C 1
ATOM 625 O O . VAL A 1 89 ? 5.972 5.144 9.638 1.00 97.06 89 VAL A O 1
ATOM 628 N N . CYS A 1 90 ? 5.308 3.627 8.118 1.00 97.31 90 CYS A N 1
ATOM 629 C CA . CYS A 1 90 ? 6.293 2.590 8.411 1.00 97.31 90 CYS A CA 1
ATOM 630 C C . CYS A 1 90 ? 7.306 2.531 7.260 1.00 97.31 90 CYS A C 1
ATOM 632 O O . CYS A 1 90 ? 7.112 1.816 6.272 1.00 97.31 90 CYS A O 1
ATOM 634 N N . SER A 1 91 ? 8.360 3.337 7.357 1.00 96.12 91 SER A N 1
ATOM 635 C CA . SER A 1 91 ? 9.446 3.401 6.375 1.00 96.12 91 SER A CA 1
ATOM 636 C C . SER A 1 91 ? 10.527 2.349 6.632 1.00 96.12 91 SER A C 1
ATOM 638 O O . SER A 1 91 ? 10.644 1.822 7.734 1.00 96.12 91 SER A O 1
ATOM 640 N N . GLU A 1 92 ? 11.365 2.108 5.625 1.00 95.25 92 GLU A N 1
ATOM 641 C CA . GLU A 1 92 ? 12.542 1.232 5.686 1.00 95.25 92 GLU A CA 1
ATOM 642 C C . GLU A 1 92 ? 12.271 -0.206 6.159 1.00 95.25 92 GLU A C 1
ATOM 644 O O . GLU A 1 92 ? 13.157 -0.853 6.716 1.00 95.25 92 GLU A O 1
ATOM 649 N N . VAL A 1 93 ? 11.083 -0.741 5.876 1.00 96.56 93 VAL A N 1
ATOM 650 C CA . VAL A 1 93 ? 10.718 -2.120 6.225 1.00 96.56 93 VAL A CA 1
ATOM 651 C C . VAL A 1 93 ? 11.491 -3.099 5.344 1.00 96.56 93 VAL A C 1
ATOM 653 O O . VAL A 1 93 ? 11.235 -3.224 4.143 1.00 96.56 93 VAL A O 1
ATOM 656 N N . LYS A 1 94 ? 12.458 -3.799 5.939 1.00 93.19 94 LYS A N 1
ATOM 657 C CA . LYS A 1 94 ? 13.453 -4.621 5.225 1.00 93.19 94 LYS A CA 1
ATOM 658 C C . LYS A 1 94 ? 13.391 -6.099 5.597 1.00 93.19 94 LYS A C 1
ATOM 660 O O . LYS A 1 94 ? 14.070 -6.907 4.964 1.00 93.19 94 LYS A O 1
ATOM 665 N N . SER A 1 95 ? 12.573 -6.473 6.579 1.00 95.56 95 SER A N 1
ATOM 666 C CA . SER A 1 95 ? 12.465 -7.852 7.057 1.00 95.56 95 SER A CA 1
ATOM 667 C C . SER A 1 95 ? 11.029 -8.385 7.068 1.00 95.56 95 SER A C 1
ATOM 669 O O . SER A 1 95 ? 10.047 -7.650 7.158 1.00 95.56 95 SER A O 1
ATOM 671 N N . LEU A 1 96 ? 10.909 -9.713 6.996 1.00 96.44 96 LEU A N 1
ATOM 672 C CA . LEU A 1 96 ? 9.623 -10.404 7.131 1.00 96.44 96 LEU A CA 1
ATOM 673 C C . LEU A 1 96 ? 9.062 -10.298 8.558 1.00 96.44 96 LEU A C 1
ATOM 675 O O . LEU A 1 96 ? 7.853 -10.360 8.748 1.00 96.44 96 LEU A O 1
ATOM 679 N N . GLU A 1 97 ? 9.938 -10.153 9.552 1.00 97.56 97 GLU A N 1
ATOM 680 C CA . GLU A 1 97 ? 9.568 -9.997 10.959 1.00 97.56 97 GLU A CA 1
ATOM 681 C C . GLU A 1 97 ? 8.899 -8.642 11.206 1.00 97.56 97 GLU A C 1
ATOM 683 O O . GLU A 1 97 ? 7.799 -8.609 11.750 1.00 97.56 97 GLU A O 1
ATOM 688 N N . GLU A 1 98 ? 9.474 -7.550 10.690 1.00 97.56 98 GLU A N 1
ATOM 689 C CA . GLU A 1 98 ? 8.842 -6.221 10.713 1.00 97.56 98 GLU A CA 1
ATOM 690 C C . GLU A 1 98 ? 7.470 -6.231 10.033 1.00 97.56 98 GLU A C 1
ATOM 692 O O . GLU A 1 98 ? 6.521 -5.658 10.560 1.00 97.56 98 GLU A O 1
ATOM 697 N N . ILE A 1 99 ? 7.330 -6.926 8.894 1.00 98.19 99 ILE A N 1
ATOM 698 C CA . ILE A 1 99 ? 6.024 -7.072 8.239 1.00 98.19 99 ILE A CA 1
ATOM 699 C C . ILE A 1 99 ? 5.015 -7.749 9.171 1.00 98.19 99 ILE A C 1
ATOM 701 O O . ILE A 1 99 ? 3.882 -7.284 9.261 1.00 98.19 99 ILE A O 1
ATOM 705 N N . ASN A 1 100 ? 5.392 -8.838 9.849 1.00 98.25 100 ASN A N 1
ATOM 706 C CA . ASN A 1 100 ? 4.474 -9.513 10.768 1.00 98.25 100 ASN A CA 1
ATOM 707 C C . ASN A 1 100 ? 4.064 -8.582 11.916 1.00 98.25 100 ASN A C 1
ATOM 709 O O . ASN A 1 100 ? 2.876 -8.482 12.197 1.00 98.25 100 ASN A O 1
ATOM 713 N N . HIS A 1 101 ? 5.013 -7.849 12.508 1.00 98.00 101 HIS A N 1
ATOM 714 C CA . HIS A 1 101 ? 4.715 -6.883 13.567 1.00 98.00 101 HIS A CA 1
ATOM 715 C C . HIS A 1 101 ? 3.725 -5.805 13.118 1.00 98.00 101 HIS A C 1
ATOM 717 O O . HIS A 1 101 ? 2.758 -5.543 13.825 1.00 98.00 101 HIS A O 1
ATOM 723 N N . ILE A 1 102 ? 3.919 -5.236 11.926 1.00 98.00 102 ILE A N 1
ATOM 724 C CA . ILE A 1 102 ? 3.010 -4.222 11.376 1.00 98.00 102 ILE A CA 1
ATOM 725 C C . ILE A 1 102 ? 1.614 -4.808 11.123 1.00 98.00 102 ILE A C 1
ATOM 727 O O . ILE A 1 102 ? 0.611 -4.144 11.368 1.00 98.00 102 ILE A O 1
ATOM 731 N N . VAL A 1 103 ? 1.525 -6.049 10.633 1.00 97.50 103 VAL A N 1
ATOM 732 C CA . VAL A 1 103 ? 0.233 -6.718 10.405 1.00 97.50 103 VAL A CA 1
ATOM 733 C C . VAL A 1 103 ? -0.486 -7.009 11.723 1.00 97.50 103 VAL A C 1
ATOM 735 O O . VAL A 1 103 ? -1.697 -6.808 11.799 1.00 97.50 103 VAL A O 1
ATOM 738 N N . ASP A 1 104 ? 0.241 -7.441 12.752 1.00 97.06 104 ASP A N 1
ATOM 739 C CA . ASP A 1 104 ? -0.316 -7.690 14.084 1.00 97.06 104 ASP A CA 1
ATOM 740 C C . ASP A 1 104 ? -0.800 -6.386 14.741 1.00 97.06 104 ASP A C 1
ATOM 742 O O . ASP A 1 104 ? -1.892 -6.346 15.312 1.00 97.06 104 ASP A O 1
ATOM 746 N N . GLU A 1 105 ? -0.033 -5.301 14.608 1.00 95.44 105 GLU A N 1
ATOM 747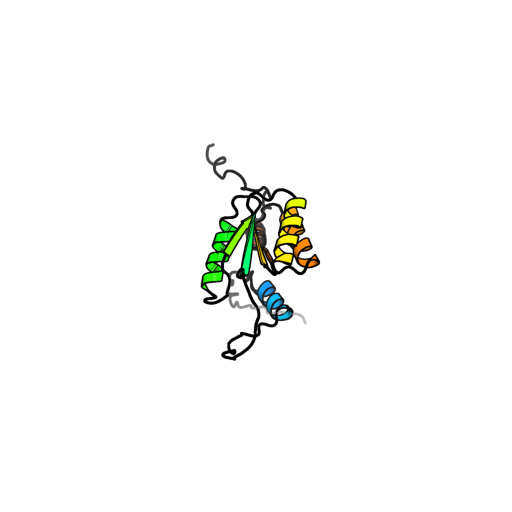 C CA . GLU A 1 105 ? -0.412 -3.974 15.102 1.00 95.44 105 GLU A CA 1
ATOM 748 C C . GLU A 1 105 ? -1.657 -3.448 14.376 1.00 95.44 105 GLU A C 1
ATOM 750 O O . GLU A 1 105 ? -2.639 -3.076 15.023 1.00 95.44 105 GLU A O 1
ATOM 755 N N . ALA A 1 106 ? -1.679 -3.515 13.042 1.00 92.12 106 ALA A N 1
ATOM 756 C CA . ALA A 1 106 ? -2.837 -3.109 12.252 1.00 92.12 106 ALA A CA 1
ATOM 757 C C . ALA A 1 106 ? -4.094 -3.922 12.600 1.00 92.12 106 ALA A C 1
ATOM 759 O O . ALA A 1 106 ? -5.182 -3.356 12.671 1.00 92.12 106 ALA A O 1
ATOM 760 N N . LEU A 1 107 ? -3.958 -5.227 12.864 1.00 92.44 107 LEU A N 1
ATOM 761 C CA . LEU A 1 107 ? -5.065 -6.061 13.336 1.00 92.44 107 LEU A CA 1
ATOM 762 C C . LEU A 1 107 ? -5.576 -5.602 14.708 1.00 92.44 107 LEU A C 1
ATOM 764 O O . LEU A 1 107 ? -6.785 -5.554 14.923 1.00 92.44 107 LEU A O 1
ATOM 768 N N . SER A 1 108 ? -4.668 -5.275 15.631 1.00 92.12 108 SER A N 1
ATOM 769 C CA . SER A 1 108 ? -5.028 -4.846 16.988 1.00 92.12 108 SER A CA 1
ATOM 770 C C . SER A 1 108 ? -5.784 -3.514 17.018 1.00 92.12 108 SER A C 1
ATOM 772 O O . SER A 1 108 ? -6.641 -3.322 17.877 1.00 92.12 108 SER A O 1
ATOM 774 N N . LEU A 1 109 ? -5.506 -2.640 16.047 1.00 89.31 109 LEU A N 1
ATOM 775 C CA . LEU A 1 109 ? -6.109 -1.314 15.903 1.00 89.31 109 LEU A CA 1
ATOM 776 C C . LEU A 1 109 ? -7.261 -1.273 14.883 1.00 89.31 109 LEU A C 1
ATOM 778 O O . LEU A 1 109 ? -7.652 -0.186 14.464 1.00 89.31 109 LEU A O 1
ATOM 782 N N . ASP A 1 110 ? -7.755 -2.427 14.416 1.00 85.94 110 ASP A N 1
ATOM 783 C CA . ASP A 1 110 ? -8.779 -2.539 13.356 1.00 85.94 110 ASP A CA 1
ATOM 784 C C . ASP A 1 110 ? -8.492 -1.633 12.136 1.00 85.94 110 ASP A C 1
ATOM 786 O O . ASP A 1 110 ? -9.351 -0.938 11.590 1.00 85.94 110 ASP A O 1
ATOM 790 N N . SER A 1 111 ? -7.221 -1.591 11.739 1.00 88.75 111 SER A N 1
ATOM 791 C CA . SER A 1 111 ? -6.673 -0.627 10.788 1.00 88.75 111 SER A CA 1
ATOM 792 C C . SER A 1 111 ? -6.340 -1.270 9.445 1.00 88.75 111 SER A C 1
ATOM 794 O O . SER A 1 111 ? -6.084 -2.470 9.343 1.00 88.75 111 SER A O 1
ATOM 796 N N . MET A 1 112 ? -6.308 -0.460 8.383 1.00 93.19 112 MET A N 1
ATOM 797 C CA . MET A 1 112 ? -5.903 -0.923 7.051 1.00 93.19 112 MET A CA 1
ATOM 798 C C . MET A 1 112 ? -4.436 -0.610 6.746 1.00 93.19 112 MET A C 1
ATOM 800 O O . MET A 1 112 ? -3.880 0.378 7.229 1.00 93.19 112 MET A O 1
ATOM 804 N N . ILE A 1 113 ? -3.838 -1.414 5.864 1.00 96.38 113 ILE A N 1
ATOM 805 C CA . ILE A 1 113 ? -2.451 -1.247 5.414 1.00 96.38 113 ILE A CA 1
ATOM 806 C C . ILE A 1 113 ? -2.407 -0.845 3.934 1.00 96.38 113 ILE A C 1
ATOM 808 O O . ILE A 1 113 ? -2.861 -1.574 3.056 1.00 96.38 113 ILE A O 1
ATOM 812 N N . ILE A 1 114 ? -1.788 0.287 3.625 1.00 96.81 114 ILE A N 1
ATOM 813 C CA . ILE A 1 114 ? -1.444 0.712 2.264 1.00 96.81 114 ILE A CA 1
ATOM 814 C C . ILE A 1 114 ? 0.067 0.597 2.119 1.00 96.81 114 ILE A C 1
ATOM 816 O O . ILE A 1 114 ? 0.799 1.104 2.963 1.00 96.81 114 ILE A O 1
ATOM 820 N N . PHE A 1 115 ? 0.564 -0.049 1.066 1.00 97.19 115 PHE A N 1
ATOM 821 C CA . PHE A 1 115 ? 2.005 -0.268 0.959 1.00 97.19 115 PHE A CA 1
ATOM 822 C C . PHE A 1 115 ? 2.574 -0.167 -0.453 1.00 97.19 115 PHE A C 1
ATOM 824 O O . PHE A 1 115 ? 1.880 -0.308 -1.465 1.00 97.19 115 PHE A O 1
ATOM 831 N N . THR A 1 116 ? 3.887 0.051 -0.489 1.00 95.69 116 THR A N 1
ATOM 832 C CA . THR A 1 116 ? 4.716 0.059 -1.695 1.00 95.69 116 THR A CA 1
ATOM 833 C C . THR A 1 116 ? 6.006 -0.717 -1.431 1.00 95.69 116 THR A C 1
ATOM 835 O O . THR A 1 116 ? 6.829 -0.276 -0.630 1.00 95.69 116 THR A O 1
ATOM 838 N N . PHE A 1 117 ? 6.195 -1.845 -2.119 1.00 94.94 117 PHE A N 1
ATOM 839 C CA . PHE A 1 117 ? 7.422 -2.645 -2.062 1.00 94.94 117 PHE A CA 1
ATOM 840 C C . PHE A 1 117 ? 7.977 -2.857 -3.465 1.00 94.94 117 PHE A C 1
ATOM 842 O O . PHE A 1 117 ? 7.257 -3.347 -4.336 1.00 94.94 117 PHE A O 1
ATOM 849 N N . ALA A 1 118 ? 9.256 -2.542 -3.677 1.00 89.94 118 ALA A N 1
ATOM 850 C CA . ALA A 1 118 ? 9.931 -2.834 -4.940 1.00 89.94 118 ALA A CA 1
ATOM 851 C C . ALA A 1 118 ? 10.271 -4.325 -5.065 1.00 89.94 118 ALA A C 1
ATOM 853 O O . ALA A 1 118 ? 10.234 -4.880 -6.162 1.00 89.94 118 ALA A O 1
ATOM 854 N N . SER A 1 119 ? 10.573 -4.983 -3.941 1.00 89.44 119 SER A N 1
ATOM 855 C CA . SER A 1 119 ? 10.841 -6.422 -3.904 1.00 89.44 119 SER A CA 1
ATOM 856 C C . SER A 1 119 ? 9.553 -7.238 -4.102 1.00 89.44 119 SER A C 1
ATOM 858 O O . SER A 1 119 ? 8.658 -7.188 -3.247 1.00 89.44 119 SER A O 1
ATOM 860 N N . PRO A 1 120 ? 9.459 -8.083 -5.153 1.00 87.44 120 PRO A N 1
ATOM 861 C CA . PRO A 1 120 ? 8.300 -8.953 -5.361 1.00 87.44 120 PRO A CA 1
ATOM 862 C C . PRO A 1 120 ? 8.082 -9.940 -4.207 1.00 87.44 120 PRO A C 1
ATOM 864 O O . PRO A 1 120 ? 6.946 -10.316 -3.912 1.00 87.44 120 PRO A O 1
ATOM 867 N N . GLY A 1 121 ? 9.169 -10.356 -3.547 1.00 91.12 121 GLY A N 1
ATOM 868 C CA . GLY A 1 121 ? 9.122 -11.234 -2.379 1.00 91.12 121 GLY A CA 1
ATOM 869 C C . GLY A 1 121 ? 8.453 -10.559 -1.184 1.00 91.12 121 GLY A C 1
ATOM 870 O O . GLY A 1 121 ? 7.543 -11.142 -0.597 1.00 91.12 121 GLY A O 1
ATOM 871 N N . MET A 1 122 ? 8.842 -9.315 -0.886 1.00 93.69 122 MET A N 1
ATOM 872 C CA . MET A 1 122 ? 8.261 -8.523 0.205 1.00 93.69 122 MET A CA 1
ATOM 873 C C . MET A 1 122 ? 6.793 -8.181 -0.071 1.00 93.69 122 MET A C 1
ATOM 875 O O . MET A 1 122 ? 5.946 -8.470 0.773 1.00 93.69 122 MET A O 1
ATOM 879 N N . SER A 1 123 ? 6.469 -7.685 -1.278 1.00 94.12 123 SER A N 1
ATOM 880 C CA . SER A 1 123 ? 5.072 -7.433 -1.694 1.00 94.12 123 SER A CA 1
ATOM 881 C C . SER A 1 123 ? 4.219 -8.696 -1.540 1.00 94.12 123 SER A C 1
ATOM 883 O O . SER A 1 123 ? 3.126 -8.657 -0.978 1.00 94.12 123 SER A O 1
ATOM 885 N N . ARG A 1 124 ? 4.707 -9.853 -2.006 1.00 94.88 124 ARG A N 1
ATOM 886 C CA . ARG A 1 124 ? 3.968 -11.114 -1.872 1.00 94.88 124 ARG A CA 1
ATOM 887 C C . ARG A 1 124 ? 3.770 -11.516 -0.415 1.00 94.88 124 ARG A C 1
ATOM 889 O O . ARG A 1 124 ? 2.686 -11.988 -0.075 1.00 94.88 124 ARG A O 1
ATOM 896 N N . PHE A 1 125 ? 4.798 -11.365 0.411 1.00 97.19 125 PHE A N 1
ATOM 897 C CA . PHE A 1 125 ? 4.736 -11.765 1.807 1.00 97.19 125 PHE A CA 1
ATOM 898 C C . PHE A 1 125 ? 3.725 -10.926 2.592 1.00 97.19 125 PHE A C 1
ATOM 900 O O . PHE A 1 125 ? 2.837 -11.512 3.207 1.00 97.19 125 PHE A O 1
ATOM 907 N N . ILE A 1 126 ? 3.778 -9.589 2.506 1.00 97.50 126 ILE A N 1
ATOM 908 C CA . ILE A 1 126 ? 2.823 -8.734 3.232 1.00 97.50 126 ILE A CA 1
ATOM 909 C C . ILE A 1 126 ? 1.378 -9.006 2.805 1.00 97.50 126 ILE A C 1
ATOM 911 O O . ILE A 1 126 ? 0.519 -9.162 3.666 1.00 97.50 126 ILE A O 1
ATOM 915 N N . ARG A 1 127 ? 1.114 -9.205 1.503 1.00 97.38 127 ARG A N 1
ATOM 916 C CA . ARG A 1 127 ? -0.224 -9.593 1.017 1.00 97.38 127 ARG A CA 1
ATOM 917 C C . ARG A 1 127 ? -0.720 -10.867 1.684 1.00 97.38 127 ARG A C 1
ATOM 919 O O . ARG A 1 127 ? -1.838 -10.904 2.185 1.00 97.38 127 ARG A O 1
ATOM 926 N N . GLN A 1 128 ? 0.125 -11.896 1.723 1.00 96.88 128 GLN A N 1
ATOM 927 C CA . GLN A 1 128 ? -0.234 -13.169 2.339 1.00 96.88 128 GLN A CA 1
ATOM 928 C C . GLN A 1 128 ? -0.513 -13.019 3.840 1.00 96.88 128 GLN A C 1
ATOM 930 O O . GLN A 1 128 ? -1.436 -13.658 4.343 1.00 96.88 128 GLN A O 1
ATOM 935 N N . GLN A 1 129 ? 0.257 -12.197 4.559 1.00 97.38 129 GLN A N 1
ATOM 936 C CA . GLN A 1 129 ? 0.025 -11.982 5.988 1.00 97.38 129 GLN A CA 1
ATOM 937 C C . GLN A 1 129 ? -1.264 -11.204 6.246 1.00 97.38 129 GLN A C 1
ATOM 939 O O . GLN A 1 129 ? -2.080 -11.663 7.044 1.00 97.38 129 GLN A O 1
ATOM 944 N N . CYS A 1 130 ? -1.522 -10.124 5.502 1.00 95.31 130 CYS A N 1
ATOM 945 C CA . CYS A 1 130 ? -2.781 -9.388 5.604 1.00 95.31 130 CYS A CA 1
ATOM 946 C C . CYS A 1 130 ? -3.990 -10.293 5.314 1.00 95.31 130 CYS A C 1
ATOM 948 O O . CYS A 1 130 ? -4.965 -10.290 6.061 1.00 95.31 130 CYS A O 1
ATOM 950 N N . GLU A 1 131 ? -3.920 -11.135 4.275 1.00 95.25 131 GLU A N 1
ATOM 951 C CA . GLU A 1 131 ? -4.989 -12.089 3.944 1.00 95.25 131 GLU A CA 1
ATOM 952 C C . GLU A 1 131 ? -5.234 -13.118 5.051 1.00 95.25 131 GLU A C 1
ATOM 954 O O . GLU A 1 131 ? -6.387 -13.437 5.350 1.00 95.25 131 GLU A O 1
ATOM 959 N N . ARG A 1 132 ? -4.164 -13.636 5.666 1.00 93.19 132 ARG A N 1
ATOM 960 C CA . ARG A 1 132 ? -4.254 -14.605 6.768 1.00 93.19 132 ARG A CA 1
ATOM 961 C C . ARG A 1 132 ? -4.834 -13.978 8.032 1.00 93.19 132 ARG A C 1
ATOM 963 O O . ARG A 1 132 ? -5.678 -14.604 8.669 1.00 93.19 132 ARG A O 1
ATOM 970 N N . ALA A 1 133 ? -4.398 -12.766 8.365 1.00 91.50 133 ALA A N 1
ATOM 971 C CA . ALA A 1 133 ? -4.861 -12.007 9.523 1.00 91.50 133 ALA A CA 1
ATOM 972 C C . ALA A 1 133 ? -6.239 -11.355 9.304 1.00 91.50 133 ALA A C 1
ATOM 974 O O . ALA A 1 133 ? -6.863 -10.916 10.262 1.00 91.50 133 ALA A O 1
ATOM 975 N N . LYS A 1 134 ? -6.739 -11.338 8.058 1.00 93.81 134 LYS A N 1
ATOM 976 C CA . LYS A 1 134 ? -7.949 -10.615 7.623 1.00 93.81 134 LYS A CA 1
ATOM 977 C C . LYS A 1 134 ? -7.851 -9.094 7.803 1.00 93.81 134 LYS A C 1
ATOM 979 O O . LYS A 1 134 ? -8.871 -8.431 7.960 1.00 93.81 134 LYS A O 1
ATOM 984 N N . VAL A 1 135 ? -6.642 -8.551 7.707 1.00 91.75 135 VAL A N 1
ATOM 985 C CA . VAL A 1 135 ? -6.385 -7.107 7.714 1.00 91.75 135 VAL A CA 1
ATOM 986 C C . VAL A 1 135 ? -6.656 -6.538 6.312 1.00 91.75 135 VAL A C 1
ATOM 988 O O . VAL A 1 135 ? -6.107 -7.060 5.331 1.00 91.75 135 VAL A O 1
ATOM 991 N N . PRO A 1 136 ? -7.495 -5.494 6.162 1.00 92.25 136 PRO A N 1
ATOM 992 C CA . PRO A 1 136 ? -7.702 -4.830 4.877 1.00 92.25 136 PRO A CA 1
ATOM 993 C C . PRO A 1 136 ? -6.400 -4.214 4.355 1.00 92.25 136 PRO A C 1
ATOM 995 O O . PRO A 1 136 ? -5.663 -3.580 5.108 1.00 92.25 136 PRO A O 1
ATOM 998 N N . TYR A 1 137 ? -6.111 -4.366 3.059 1.00 96.50 137 TYR A N 1
ATOM 999 C CA . TYR A 1 137 ? -4.871 -3.840 2.490 1.00 96.50 137 TYR A CA 1
ATOM 1000 C C . TYR A 1 137 ? -4.994 -3.335 1.047 1.00 96.50 137 TYR A C 1
ATOM 1002 O O . TYR A 1 137 ? -5.899 -3.738 0.311 1.00 96.50 137 TYR A O 1
ATOM 1010 N N . ALA A 1 138 ? -4.037 -2.499 0.628 1.00 95.19 138 ALA A N 1
ATOM 1011 C CA . ALA A 1 138 ? -3.849 -2.065 -0.755 1.00 95.19 138 ALA A CA 1
ATOM 1012 C C . ALA A 1 138 ? -2.361 -2.067 -1.163 1.00 95.19 138 ALA A C 1
ATOM 1014 O O . ALA A 1 138 ? -1.544 -1.358 -0.574 1.00 95.19 138 ALA A O 1
ATOM 1015 N N . ASP A 1 139 ? -2.028 -2.830 -2.211 1.00 94.69 139 ASP A N 1
ATOM 1016 C CA . ASP A 1 139 ? -0.729 -2.761 -2.898 1.00 94.69 139 ASP A CA 1
ATOM 1017 C C . ASP A 1 139 ? -0.803 -1.702 -4.003 1.00 94.69 139 ASP A C 1
ATOM 1019 O O . ASP A 1 139 ? -1.454 -1.905 -5.032 1.00 94.69 139 ASP A O 1
ATOM 1023 N N . VAL A 1 140 ? -0.160 -0.558 -3.783 1.00 92.69 140 VAL A N 1
ATOM 1024 C CA . VAL A 1 140 ? -0.221 0.573 -4.721 1.00 92.69 140 VAL A CA 1
ATOM 1025 C C . VAL A 1 140 ? 0.805 0.425 -5.846 1.00 92.69 140 VAL A C 1
ATOM 1027 O O . VAL A 1 140 ? 0.603 0.936 -6.947 1.00 92.69 140 VAL A O 1
ATOM 1030 N N . PHE A 1 141 ? 1.911 -0.276 -5.594 1.00 92.12 141 PHE A N 1
ATOM 1031 C CA . PHE A 1 141 ? 3.067 -0.250 -6.486 1.00 92.12 141 PHE A CA 1
ATOM 1032 C C . PHE A 1 141 ? 3.070 -1.398 -7.494 1.00 92.12 141 PHE A C 1
ATOM 1034 O O . PHE A 1 141 ? 3.387 -1.190 -8.667 1.00 92.12 141 PHE A O 1
ATOM 1041 N N . GLN A 1 142 ? 2.654 -2.598 -7.083 1.00 90.00 142 GLN A N 1
ATOM 1042 C CA . GLN A 1 142 ? 2.719 -3.780 -7.940 1.00 90.00 142 GLN A CA 1
ATOM 1043 C C . GLN A 1 142 ? 1.913 -3.658 -9.248 1.00 90.00 142 GLN A C 1
ATOM 1045 O O . GLN A 1 142 ? 2.427 -4.076 -10.291 1.00 90.00 142 GLN A O 1
ATOM 1050 N N . PRO A 1 143 ? 0.701 -3.061 -9.275 1.00 90.00 143 PRO A N 1
ATOM 1051 C CA . PRO A 1 143 ? -0.015 -2.841 -10.533 1.00 90.00 143 PRO A CA 1
ATOM 1052 C C . PRO A 1 143 ? 0.760 -1.959 -11.525 1.00 90.00 143 PRO A C 1
ATOM 1054 O O . PRO A 1 143 ? 0.707 -2.200 -12.732 1.00 90.00 143 PRO A O 1
ATOM 1057 N N . ILE A 1 144 ? 1.506 -0.969 -11.024 1.00 91.81 144 ILE A N 1
ATOM 1058 C CA . ILE A 1 144 ? 2.317 -0.050 -11.836 1.00 91.81 144 ILE A CA 1
ATOM 1059 C C . ILE A 1 144 ? 3.529 -0.789 -12.407 1.00 91.81 144 ILE A C 1
ATOM 1061 O O . ILE A 1 144 ? 3.788 -0.704 -13.607 1.00 91.81 144 ILE A O 1
ATOM 1065 N N . ILE A 1 145 ? 4.222 -1.572 -11.575 1.00 90.12 145 ILE A N 1
ATOM 1066 C CA . ILE A 1 145 ? 5.358 -2.397 -12.002 1.00 90.12 145 ILE A CA 1
ATOM 1067 C C . ILE A 1 145 ? 4.952 -3.357 -13.124 1.00 90.12 145 ILE A C 1
ATOM 1069 O O . ILE A 1 145 ? 5.598 -3.376 -14.168 1.00 90.12 145 ILE A O 1
ATOM 1073 N N . ILE A 1 146 ? 3.835 -4.074 -12.971 1.00 88.25 146 ILE A N 1
ATOM 1074 C CA . ILE A 1 146 ? 3.333 -5.002 -14.000 1.00 88.25 146 ILE A CA 1
ATOM 1075 C C . ILE A 1 146 ? 2.986 -4.263 -15.302 1.00 88.25 146 ILE A C 1
ATOM 1077 O O . ILE A 1 146 ? 3.212 -4.780 -16.400 1.00 88.25 146 ILE A O 1
ATOM 1081 N N . ALA A 1 147 ? 2.423 -3.055 -15.212 1.00 89.56 147 ALA A N 1
ATOM 1082 C CA . ALA A 1 147 ? 2.143 -2.243 -16.393 1.00 89.56 147 ALA A CA 1
ATOM 1083 C C . ALA A 1 147 ? 3.440 -1.830 -17.113 1.00 89.56 147 ALA A C 1
ATOM 1085 O O . ALA A 1 147 ? 3.503 -1.901 -18.3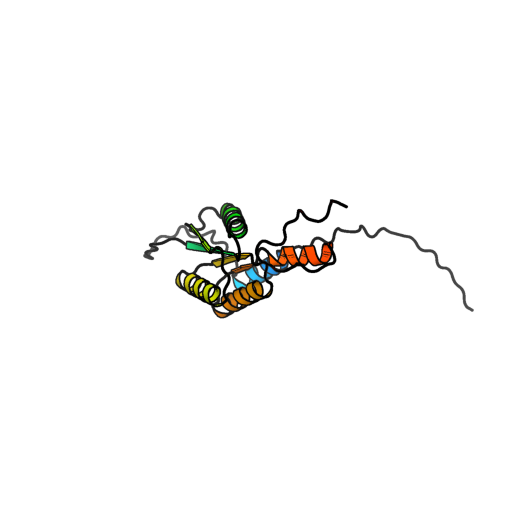41 1.00 89.56 147 ALA A O 1
ATOM 1086 N N . PHE A 1 148 ? 4.481 -1.461 -16.363 1.00 91.56 148 PHE A N 1
ATOM 1087 C CA . PHE A 1 148 ? 5.787 -1.103 -16.916 1.00 91.56 148 PHE A CA 1
ATOM 1088 C C . PHE A 1 148 ? 6.511 -2.292 -17.535 1.00 91.56 148 PHE A C 1
ATOM 1090 O O . PHE A 1 148 ? 7.014 -2.151 -18.643 1.00 91.56 148 PHE A O 1
ATOM 1097 N N . GLU A 1 149 ? 6.495 -3.467 -16.906 1.00 88.38 149 GLU A N 1
ATOM 1098 C CA . GLU A 1 149 ? 7.053 -4.691 -17.497 1.00 88.38 149 GLU A CA 1
ATOM 1099 C C . GLU A 1 149 ? 6.464 -4.969 -18.881 1.00 88.38 149 GLU A C 1
ATOM 1101 O O . GLU A 1 149 ? 7.184 -5.264 -19.833 1.00 88.38 149 GLU A O 1
ATOM 1106 N N . ARG A 1 150 ? 5.138 -4.837 -19.006 1.00 88.56 150 ARG A N 1
ATOM 1107 C CA . ARG A 1 150 ? 4.424 -5.058 -20.270 1.00 88.56 150 ARG A CA 1
ATOM 1108 C C . ARG A 1 150 ? 4.725 -3.989 -21.308 1.00 88.56 150 ARG A C 1
ATOM 1110 O O . ARG A 1 150 ? 4.807 -4.304 -22.490 1.00 88.56 150 ARG A O 1
ATOM 1117 N N . TYR A 1 151 ? 4.836 -2.735 -20.879 1.00 92.00 151 TYR A N 1
ATOM 1118 C CA . TYR A 1 151 ? 5.067 -1.610 -21.777 1.00 92.00 151 TYR A CA 1
ATOM 1119 C C . TYR A 1 151 ? 6.519 -1.546 -22.268 1.00 92.00 151 TYR A C 1
ATOM 1121 O O . TYR A 1 151 ? 6.762 -1.332 -23.452 1.00 92.00 151 TYR A O 1
ATOM 1129 N N . LEU A 1 152 ? 7.476 -1.749 -21.364 1.00 92.19 152 LEU A N 1
ATOM 1130 C CA . LEU A 1 152 ? 8.911 -1.640 -21.625 1.00 92.19 152 LEU A CA 1
ATOM 1131 C C . LEU A 1 152 ? 9.529 -2.963 -22.100 1.00 92.19 152 LEU A C 1
ATOM 1133 O O . LEU A 1 152 ? 10.623 -2.962 -22.658 1.00 92.19 152 LEU A O 1
ATOM 1137 N N . ASN A 1 153 ? 8.815 -4.079 -21.925 1.00 91.88 153 ASN A N 1
ATOM 1138 C CA . ASN A 1 153 ? 9.224 -5.423 -22.330 1.00 91.88 153 ASN A CA 1
ATOM 1139 C C . ASN A 1 153 ? 10.526 -5.908 -21.657 1.00 91.88 153 ASN A C 1
ATOM 1141 O O . ASN A 1 153 ? 11.328 -6.619 -22.265 1.00 91.88 153 ASN A O 1
ATOM 1145 N N . TYR A 1 154 ? 10.733 -5.532 -20.392 1.00 89.75 154 TYR A N 1
ATOM 1146 C CA . TYR A 1 154 ? 11.786 -6.066 -19.525 1.00 89.75 154 TYR A CA 1
ATOM 1147 C C . TYR A 1 154 ? 11.364 -6.013 -18.041 1.00 89.75 154 TYR A C 1
ATOM 1149 O O . TYR A 1 154 ? 10.535 -5.173 -17.680 1.00 89.75 154 TYR A O 1
ATOM 1157 N N . PRO A 1 155 ? 11.891 -6.907 -17.178 1.00 85.94 155 PRO A N 1
ATOM 1158 C CA . PRO A 1 155 ? 11.507 -6.977 -15.766 1.00 85.94 155 PRO A CA 1
ATOM 1159 C C . PRO A 1 155 ? 12.088 -5.818 -14.933 1.00 85.94 155 PRO A C 1
ATOM 1161 O O . PRO A 1 155 ? 13.153 -5.294 -15.274 1.00 85.94 155 PRO A O 1
ATOM 1164 N N . PRO A 1 156 ? 11.451 -5.427 -13.811 1.00 87.88 156 PRO A N 1
ATOM 1165 C CA . PRO A 1 156 ? 12.019 -4.480 -12.869 1.00 87.88 156 PRO A CA 1
ATOM 1166 C C . PRO A 1 156 ? 13.238 -5.108 -12.198 1.00 87.88 156 PRO A C 1
ATOM 1168 O O . PRO A 1 156 ? 13.349 -6.329 -12.073 1.00 87.88 156 PRO A O 1
ATOM 1171 N N . VAL A 1 157 ? 14.119 -4.268 -11.666 1.00 87.62 157 VAL A N 1
ATOM 1172 C CA . VAL A 1 157 ? 15.263 -4.788 -10.909 1.00 87.62 157 VAL A CA 1
ATOM 1173 C C . VAL A 1 157 ? 14.850 -5.315 -9.529 1.00 87.62 157 VAL A C 1
ATOM 1175 O O . VAL A 1 157 ? 15.504 -6.192 -8.974 1.00 87.62 157 VAL A O 1
ATOM 1178 N N . GLY A 1 158 ? 13.731 -4.826 -8.987 1.00 84.31 158 GLY A N 1
ATOM 1179 C CA . GLY A 1 158 ? 13.148 -5.350 -7.748 1.00 84.31 158 GLY A CA 1
ATOM 1180 C C . GLY A 1 158 ? 13.934 -5.001 -6.480 1.00 84.31 158 GLY A C 1
ATOM 1181 O O . GLY A 1 158 ? 13.846 -5.720 -5.486 1.00 84.31 158 GLY A O 1
ATOM 1182 N N . VAL A 1 159 ? 14.712 -3.917 -6.517 1.00 83.06 159 VAL A N 1
ATOM 1183 C CA . VAL A 1 159 ? 15.527 -3.424 -5.398 1.00 83.06 159 VAL A CA 1
ATOM 1184 C C . VAL A 1 159 ? 14.889 -2.161 -4.819 1.00 83.06 159 VAL A C 1
ATOM 1186 O O . VAL A 1 159 ? 14.457 -1.285 -5.572 1.00 83.06 159 VAL A O 1
ATOM 1189 N N . ALA A 1 160 ? 14.828 -2.070 -3.488 1.00 81.06 160 ALA A N 1
ATOM 1190 C CA . ALA A 1 160 ? 14.332 -0.891 -2.778 1.00 81.06 160 ALA A CA 1
ATOM 1191 C C . ALA A 1 160 ? 15.098 0.372 -3.211 1.00 81.06 160 ALA A C 1
ATOM 1193 O O . ALA A 1 160 ? 16.319 0.348 -3.337 1.00 81.06 160 ALA A O 1
ATOM 1194 N N . GLY A 1 161 ? 14.380 1.466 -3.479 1.00 76.69 161 GLY A N 1
ATOM 1195 C CA . GLY A 1 161 ? 14.968 2.712 -3.994 1.00 76.69 161 GLY A CA 1
ATOM 1196 C C . GLY A 1 161 ? 15.340 2.703 -5.487 1.00 76.69 161 GLY A C 1
ATOM 1197 O O . GLY A 1 161 ? 15.545 3.771 -6.057 1.00 76.69 161 GLY A O 1
ATOM 1198 N N . GLY A 1 162 ? 15.341 1.543 -6.151 1.00 79.12 162 GLY A N 1
ATOM 1199 C CA . GLY A 1 162 ? 15.657 1.418 -7.576 1.00 79.12 162 GLY A CA 1
ATOM 1200 C C . GLY A 1 162 ? 17.151 1.556 -7.898 1.00 79.12 162 GLY A C 1
ATOM 1201 O O . GLY A 1 162 ? 18.010 1.366 -7.043 1.00 79.12 162 GLY A O 1
ATOM 1202 N N . HIS A 1 163 ? 17.458 1.852 -9.163 1.00 73.12 163 HIS A N 1
ATOM 1203 C CA . HIS A 1 163 ? 18.811 2.160 -9.636 1.00 73.12 163 HIS A CA 1
ATOM 1204 C C . HIS A 1 163 ? 18.937 3.649 -9.955 1.00 73.12 163 HIS A C 1
ATOM 1206 O O . HIS A 1 163 ? 17.975 4.259 -10.428 1.00 73.12 163 HIS A O 1
ATOM 1212 N N . ASP A 1 164 ? 20.134 4.213 -9.772 1.00 66.12 164 ASP A N 1
ATOM 1213 C CA . ASP A 1 164 ? 20.442 5.569 -10.223 1.00 66.12 164 ASP A CA 1
ATOM 1214 C C . ASP A 1 164 ? 20.206 5.694 -11.734 1.00 66.12 164 ASP A C 1
ATOM 1216 O O . ASP A 1 164 ? 20.889 5.072 -12.546 1.00 66.12 164 ASP A O 1
ATOM 1220 N N . LEU A 1 165 ? 19.262 6.552 -12.129 1.00 60.28 165 LEU A N 1
ATOM 1221 C CA . LEU A 1 165 ? 18.949 6.823 -13.539 1.00 60.28 165 LEU A CA 1
ATOM 1222 C C . LEU A 1 165 ? 20.060 7.609 -14.270 1.00 60.28 165 LEU A C 1
ATOM 1224 O O . LEU A 1 165 ? 19.925 7.913 -15.453 1.00 60.28 165 LEU A O 1
ATOM 1228 N N . LYS A 1 166 ? 21.164 7.955 -13.593 1.00 44.62 166 LYS A N 1
ATOM 1229 C CA . LYS A 1 166 ? 22.302 8.697 -14.158 1.00 44.62 166 LYS A CA 1
ATOM 1230 C C . LYS A 1 166 ? 23.540 7.807 -14.303 1.00 44.62 166 LYS A C 1
ATOM 1232 O O . LYS A 1 166 ? 24.486 7.968 -13.541 1.00 44.62 166 LYS A O 1
ATOM 1237 N N . ALA A 1 167 ? 23.564 6.900 -15.282 1.00 45.69 167 ALA A N 1
ATOM 1238 C CA . ALA A 1 167 ? 24.810 6.217 -15.666 1.00 45.69 167 ALA A CA 1
ATOM 1239 C C . ALA A 1 167 ? 24.836 5.612 -17.087 1.00 45.69 167 ALA A C 1
ATOM 1241 O O . ALA A 1 167 ? 25.616 4.694 -17.329 1.00 45.69 167 ALA A O 1
ATOM 1242 N N . SER A 1 168 ? 24.022 6.073 -18.043 1.00 48.19 168 SER A N 1
ATOM 1243 C CA . SER A 1 168 ? 24.068 5.496 -19.399 1.00 48.19 168 SER A CA 1
ATOM 1244 C C . SER A 1 168 ? 23.742 6.469 -20.532 1.00 48.19 168 SER A C 1
ATOM 1246 O O . SER A 1 168 ? 23.068 6.075 -21.470 1.00 48.19 168 SER A O 1
ATOM 1248 N N . ASP A 1 169 ? 24.231 7.707 -20.455 1.00 47.66 169 ASP A N 1
ATOM 1249 C CA . ASP A 1 169 ? 24.307 8.623 -21.607 1.00 47.66 169 ASP A CA 1
ATOM 1250 C C . ASP A 1 169 ? 25.613 9.433 -21.520 1.00 47.66 169 ASP A C 1
ATOM 1252 O O . ASP A 1 169 ? 25.632 10.643 -21.303 1.00 47.66 169 ASP A O 1
ATOM 1256 N N . SER A 1 170 ? 26.746 8.735 -21.615 1.00 43.22 170 SER A N 1
ATOM 1257 C CA . SER A 1 170 ? 28.041 9.356 -21.914 1.00 43.22 170 SER A CA 1
ATOM 1258 C C . SER A 1 170 ? 29.000 8.319 -22.499 1.00 43.22 170 SER A C 1
ATOM 1260 O O . SER A 1 170 ? 29.913 7.844 -21.820 1.00 43.22 170 SER A O 1
ATOM 1262 N N . THR A 1 171 ? 28.781 7.922 -23.751 1.00 42.72 171 THR A N 1
ATOM 1263 C CA . THR A 1 171 ? 29.830 7.387 -24.635 1.00 42.72 171 THR A CA 1
ATOM 1264 C C . THR A 1 171 ? 29.519 7.796 -26.064 1.00 42.72 171 THR A C 1
ATOM 1266 O O . THR A 1 171 ? 28.350 7.625 -26.471 1.00 42.72 171 THR A O 1
#

Radius of gyration: 23.05 Å; chains: 1; bounding box: 60×41×85 Å

pLDDT: mean 75.71, std 22.69, range [30.95, 98.25]

Organism: NCBI:txid1333877

InterPro domains:
  IPR005177 Bifunctional kinase-pyrophosphorylase [PF03618] (57-161)
  IPR005177 Bifunctional kinase-pyrophosphorylase [PTHR31756] (47-164)

Foldseek 3Di:
DDDDDDDDDDDDDPPDPPDDPVCVVVVVVCCVPVVPPVPPDDPDDDDDDPPDDWAEEEQEELADSVVSVVVVVVVCVVPPPPRYDYYHYHHNPDDLVVLLVVLVVCLVRVYAYEYEFLAPVVVVSSVVNCVVSVHHYHHPHVSVQVVCCVVVVHHAPSDGPGDDPPDPPDD

Sequence (171 aa):
PRGGGAVGGGGSHKNGVPCINALEPVLASMERRFGVQRRVDAAGDGEDASFEEGLTIFAVSDNTGETAHAVAVSALKQFPGSGV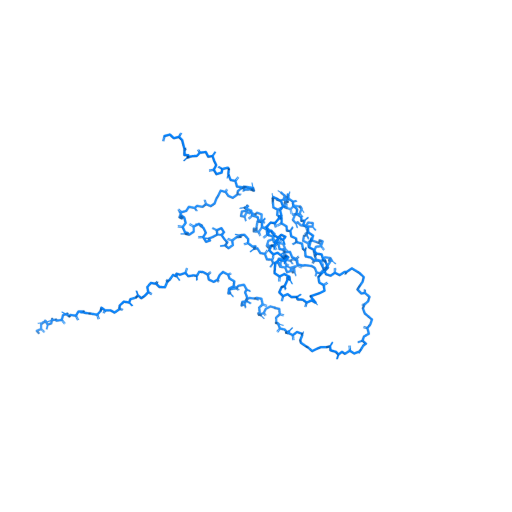ETVTVCSEVKSLEEINHIVDEALSLDSMIIFTFASPGMSRFIRQQCERAKVPYADVFQPIIIAFERYLNYPPVGVAGGHDLKASDST